Protein AF-A0A9E6DR41-F1 (afdb_monomer_lite)

Sequence (112 aa):
MIILLKKFMSVTIIIYSVIPSTTFAQGTMSKAANWLINQAIVDGCEGRGGKFDSSGIFTADLDGDGRKDLIISHIALSCNGMPINSNMCGASICSSDVYLRRGVKGRVKLYH

Structure (mmCIF, N/CA/C/O backbone):
data_AF-A0A9E6DR41-F1
#
_entry.id   AF-A0A9E6DR41-F1
#
loop_
_atom_site.group_PDB
_atom_site.id
_atom_site.type_symbol
_atom_site.label_atom_id
_atom_site.label_alt_id
_atom_site.label_comp_id
_atom_site.label_asym_id
_atom_site.label_entity_id
_atom_site.label_seq_id
_atom_site.pdbx_PDB_ins_code
_atom_site.Cartn_x
_atom_site.Cartn_y
_atom_site.Cartn_z
_atom_site.occupancy
_atom_site.B_iso_or_equiv
_atom_site.auth_seq_id
_atom_site.auth_comp_id
_atom_site.auth_asym_id
_atom_site.auth_atom_id
_atom_site.pdbx_PDB_model_num
ATOM 1 N N . MET A 1 1 ? -58.233 62.893 25.108 1.00 35.50 1 MET A N 1
ATOM 2 C CA . MET A 1 1 ? -58.372 62.679 23.651 1.00 35.50 1 MET A CA 1
ATOM 3 C C . MET A 1 1 ? -56.953 62.546 23.098 1.00 35.50 1 MET A C 1
ATOM 5 O O . MET A 1 1 ? -56.248 63.538 23.106 1.00 35.50 1 MET A O 1
ATOM 9 N N . ILE A 1 2 ? -56.366 61.337 23.126 1.00 40.53 2 ILE A N 1
ATOM 10 C CA . ILE A 1 2 ? -56.168 60.420 21.971 1.00 40.53 2 ILE A CA 1
ATOM 11 C C . ILE A 1 2 ? -55.401 61.184 20.868 1.00 40.53 2 ILE A C 1
ATOM 13 O O . ILE A 1 2 ? -55.895 62.201 20.407 1.00 40.53 2 ILE A O 1
ATOM 17 N N . ILE A 1 3 ? -54.164 60.835 20.494 1.00 43.88 3 ILE A N 1
ATOM 18 C CA . ILE A 1 3 ? -53.842 59.718 19.588 1.00 43.88 3 ILE A CA 1
ATOM 19 C C . ILE A 1 3 ? -52.388 59.225 19.808 1.00 43.88 3 ILE A C 1
ATOM 21 O O . ILE A 1 3 ? -51.430 59.995 19.746 1.00 43.88 3 ILE A O 1
ATOM 25 N N . LEU A 1 4 ? -52.260 57.912 20.044 1.00 47.75 4 LEU A N 1
ATOM 26 C CA . LEU A 1 4 ? -51.055 57.077 19.922 1.00 47.75 4 LEU A CA 1
ATOM 27 C C . LEU A 1 4 ? -50.488 57.112 18.497 1.00 47.75 4 LEU A C 1
ATOM 29 O O . LEU A 1 4 ? -51.274 57.016 17.569 1.00 47.75 4 LEU A O 1
ATOM 33 N N . LEU A 1 5 ? -49.163 57.011 18.337 1.00 44.38 5 LEU A N 1
ATOM 34 C CA . LEU A 1 5 ? -48.522 56.288 17.220 1.00 44.38 5 LEU A CA 1
ATOM 35 C C . LEU A 1 5 ? -47.079 55.908 17.620 1.00 44.38 5 LEU A C 1
ATOM 37 O O . LEU A 1 5 ? -46.115 56.611 17.326 1.00 44.38 5 LEU A O 1
ATOM 41 N N . LYS A 1 6 ? -46.918 54.788 18.342 1.00 48.62 6 LYS A N 1
ATOM 42 C CA . LYS A 1 6 ? -45.605 54.151 18.542 1.00 48.62 6 LYS A CA 1
ATOM 43 C C . LYS A 1 6 ? -45.322 53.256 17.332 1.00 48.62 6 LYS A C 1
ATOM 45 O O . LYS A 1 6 ? -46.082 52.330 17.064 1.00 48.62 6 LYS A O 1
ATOM 50 N N . LYS A 1 7 ? -44.246 53.556 16.598 1.00 48.59 7 LYS A N 1
ATOM 51 C CA . LYS A 1 7 ? -43.712 52.732 15.501 1.00 48.59 7 LYS A CA 1
ATOM 52 C C . LYS A 1 7 ? -43.460 51.305 16.002 1.00 48.59 7 LYS A C 1
ATOM 54 O O . LYS A 1 7 ? -42.639 51.104 16.893 1.00 48.59 7 LYS A O 1
ATOM 59 N N . PHE A 1 8 ? -44.140 50.330 15.409 1.00 51.44 8 PHE A N 1
ATOM 60 C CA . PHE A 1 8 ? -43.814 48.915 15.556 1.00 51.44 8 PHE A CA 1
ATOM 61 C C . PHE A 1 8 ? -42.540 48.626 14.761 1.00 51.44 8 PHE A C 1
ATOM 63 O O . PHE A 1 8 ? -42.562 48.544 13.536 1.00 51.44 8 PHE A O 1
ATOM 70 N N . MET A 1 9 ? -41.416 48.518 15.464 1.00 42.59 9 MET A N 1
ATOM 71 C CA . MET A 1 9 ? -40.172 48.013 14.898 1.00 42.59 9 MET A CA 1
ATOM 72 C C . MET A 1 9 ? -40.180 46.492 15.086 1.00 42.59 9 MET A C 1
ATOM 74 O O . MET A 1 9 ? -39.894 45.998 16.174 1.00 42.59 9 MET A O 1
ATOM 78 N N . SER A 1 10 ? -40.610 45.760 14.054 1.00 47.91 10 SER A N 1
ATOM 79 C CA . SER A 1 10 ? -40.570 44.294 14.025 1.00 47.91 10 SER A CA 1
ATOM 80 C C . SER A 1 10 ? -39.121 43.822 14.107 1.00 47.91 10 SER A C 1
ATOM 82 O O . SER A 1 10 ? -38.344 44.008 13.172 1.00 47.91 10 SER A O 1
ATOM 84 N N . VAL A 1 11 ? -38.759 43.219 15.236 1.00 49.78 11 VAL A N 1
ATOM 85 C CA . VAL A 1 11 ? -37.477 42.539 15.426 1.00 49.78 11 VAL A CA 1
ATOM 86 C C . VAL A 1 11 ? -37.603 41.147 14.814 1.00 49.78 11 VAL A C 1
ATOM 88 O O . VAL A 1 11 ? -38.158 40.234 15.421 1.00 49.78 11 VAL A O 1
ATOM 91 N N . THR A 1 12 ? -37.118 40.984 13.587 1.00 52.25 12 THR A N 1
ATOM 92 C CA . THR A 1 12 ? -36.993 39.671 12.948 1.00 52.25 12 THR A CA 1
ATOM 93 C C . THR A 1 12 ? -35.790 38.955 13.560 1.00 52.25 12 THR A C 1
ATOM 95 O O . THR A 1 12 ? -34.644 39.248 13.225 1.00 52.25 12 THR A O 1
ATOM 98 N N . ILE A 1 13 ? -36.040 38.040 14.498 1.00 54.94 13 ILE A N 1
ATOM 99 C CA . ILE A 1 13 ? -35.008 37.174 15.079 1.00 54.94 13 ILE A CA 1
ATOM 100 C C . ILE A 1 13 ? -34.610 36.154 14.007 1.00 54.94 13 ILE A C 1
ATOM 102 O O . ILE A 1 13 ? -35.309 35.168 13.780 1.00 54.94 13 ILE A O 1
ATOM 106 N N . ILE A 1 14 ? -33.495 36.401 13.319 1.00 57.97 14 ILE A N 1
ATOM 107 C CA . ILE A 1 14 ? -32.867 35.407 12.447 1.00 57.97 14 ILE A CA 1
ATOM 108 C C . ILE A 1 14 ? -32.204 34.378 13.365 1.00 57.97 14 ILE A C 1
ATOM 110 O O . ILE A 1 14 ? -31.113 34.604 13.887 1.00 57.97 14 ILE A O 1
ATOM 114 N N . ILE A 1 15 ? -32.886 33.257 13.596 1.00 57.69 15 ILE A N 1
ATOM 115 C CA . ILE A 1 15 ? -32.303 32.091 14.260 1.00 57.69 15 ILE A CA 1
ATOM 116 C C . ILE A 1 15 ? -31.307 31.484 13.266 1.00 57.69 15 ILE A C 1
ATOM 118 O O . ILE A 1 15 ? -31.680 30.694 12.402 1.00 57.69 15 ILE A O 1
ATOM 122 N N . TYR A 1 16 ? -30.039 31.889 13.349 1.00 50.53 16 TYR A N 1
ATOM 123 C CA . TYR A 1 16 ? -28.950 31.175 12.689 1.00 50.53 16 TYR A CA 1
ATOM 124 C C . TYR A 1 16 ? -28.858 29.791 13.338 1.00 50.53 16 TYR A C 1
ATOM 126 O O . TYR A 1 16 ? -28.290 29.636 14.418 1.00 50.53 16 TYR A O 1
ATOM 134 N N . SER A 1 17 ? -29.451 28.778 12.706 1.00 59.06 17 SER A N 1
ATOM 135 C CA . SER A 1 17 ? -29.186 27.386 13.052 1.00 59.06 17 SER A CA 1
ATOM 136 C C . SER A 1 17 ? -27.720 27.115 12.734 1.00 59.06 17 SER A C 1
ATOM 138 O O . SER A 1 17 ? -27.351 26.905 11.577 1.00 59.06 17 SER A O 1
ATOM 140 N N . VAL A 1 18 ? -26.868 27.193 13.753 1.00 62.25 18 VAL A N 1
ATOM 141 C CA . VAL A 1 18 ? -25.464 26.804 13.657 1.00 62.25 18 VAL A CA 1
ATOM 142 C C . VAL A 1 18 ? -25.466 25.290 13.483 1.00 62.25 18 VAL A C 1
ATOM 144 O O . VAL A 1 18 ? -25.611 24.552 14.452 1.00 62.25 18 VAL A O 1
ATOM 147 N N . ILE A 1 19 ? -25.417 24.817 12.239 1.00 68.25 19 ILE A N 1
ATOM 148 C CA . ILE A 1 19 ? -25.248 23.395 11.949 1.00 68.25 19 ILE A CA 1
ATOM 149 C C . ILE A 1 19 ? -23.787 23.094 12.300 1.00 68.25 19 ILE A C 1
ATOM 151 O O . ILE A 1 19 ? -22.900 23.674 11.668 1.00 68.25 19 ILE A O 1
ATOM 155 N N . PRO A 1 20 ? -23.485 22.270 13.318 1.00 60.38 20 PRO A N 1
ATOM 156 C CA . PRO A 1 20 ? -22.109 21.896 13.582 1.00 60.38 20 PRO A CA 1
ATOM 157 C C . PRO A 1 20 ? -21.617 21.066 12.397 1.00 60.38 20 PRO A C 1
ATOM 159 O O . PRO A 1 20 ? -22.035 19.926 12.203 1.00 60.38 20 PRO A O 1
ATOM 162 N N . SER A 1 21 ? -20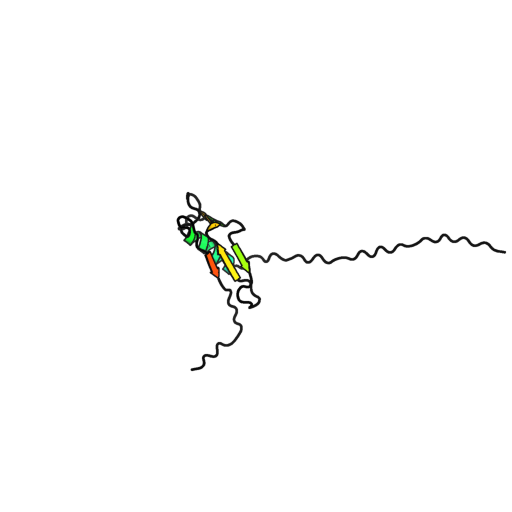.744 21.650 11.580 1.00 61.94 21 SER A N 1
ATOM 163 C CA . SER A 1 21 ? -20.003 20.919 10.560 1.00 61.94 21 SER A CA 1
ATOM 164 C C . SER A 1 21 ? -19.157 19.870 11.272 1.00 61.94 21 SER A C 1
ATOM 166 O O . SER A 1 21 ? -18.132 20.193 11.871 1.00 61.94 21 SER A O 1
ATOM 168 N N . THR A 1 22 ? -19.593 18.611 11.253 1.00 61.50 22 THR A N 1
ATOM 169 C CA . THR A 1 22 ? -18.766 17.496 11.707 1.00 61.50 22 THR A CA 1
ATOM 170 C C . THR A 1 22 ? -17.586 17.398 10.754 1.00 61.50 22 THR A C 1
ATOM 172 O O . THR A 1 22 ? -17.710 16.905 9.632 1.00 61.50 22 THR A O 1
ATOM 175 N N . THR A 1 23 ? -16.436 17.910 11.175 1.00 58.91 23 THR A N 1
ATOM 176 C CA . THR A 1 23 ? -15.171 17.638 10.510 1.00 58.91 23 THR A CA 1
ATOM 177 C C . THR A 1 23 ? -14.903 16.146 10.662 1.00 58.91 23 THR A C 1
ATOM 179 O O . THR A 1 23 ? -14.568 15.658 11.740 1.00 58.91 23 THR A O 1
ATOM 182 N N . PHE A 1 24 ? -15.093 15.386 9.583 1.00 56.03 24 PHE A N 1
ATOM 183 C CA . PHE A 1 24 ? -14.580 14.025 9.515 1.00 56.03 24 PHE A CA 1
ATOM 184 C C . PHE A 1 24 ? -13.061 14.128 9.625 1.00 56.03 24 PHE A C 1
ATOM 186 O O . PHE A 1 24 ? -12.387 14.534 8.680 1.00 56.03 24 PHE A O 1
ATOM 193 N N . ALA A 1 25 ? -12.515 13.822 10.800 1.00 53.09 25 ALA A N 1
ATOM 194 C CA . ALA A 1 25 ? -11.081 13.700 10.967 1.00 53.09 25 ALA A CA 1
ATOM 195 C C . ALA A 1 25 ? -10.603 12.582 10.029 1.00 53.09 25 ALA A C 1
ATOM 197 O O . ALA A 1 25 ? -10.839 11.397 10.280 1.00 53.09 25 ALA A O 1
ATOM 198 N N . GLN A 1 26 ? -9.951 12.950 8.924 1.00 49.97 26 GLN A N 1
ATOM 199 C CA . GLN A 1 26 ? -9.126 12.023 8.159 1.00 49.97 26 GLN A CA 1
ATOM 200 C C . GLN A 1 26 ? -7.990 11.599 9.091 1.00 49.97 26 GLN A C 1
ATOM 202 O O . GLN A 1 26 ? -7.003 12.309 9.259 1.00 49.97 26 GLN A O 1
ATOM 207 N N . GLY A 1 27 ? -8.204 10.493 9.805 1.00 58.59 27 GLY A N 1
ATOM 208 C CA . GLY A 1 27 ? -7.268 10.004 10.805 1.00 58.59 27 GLY A CA 1
ATOM 209 C C . GLY A 1 27 ? -5.901 9.767 10.176 1.00 58.59 27 GLY A C 1
ATOM 210 O O . GLY A 1 27 ? -5.776 8.962 9.255 1.00 58.59 27 GLY A O 1
ATOM 211 N N . THR A 1 28 ? -4.887 10.466 10.683 1.00 73.69 28 THR A N 1
ATOM 212 C CA . THR A 1 28 ? -3.482 10.237 10.345 1.00 73.69 28 THR A CA 1
ATOM 213 C C . THR A 1 28 ? -3.151 8.754 10.507 1.00 73.69 28 THR A C 1
ATOM 215 O O . THR A 1 28 ? -3.473 8.151 11.535 1.00 73.69 28 THR A O 1
ATOM 218 N N . MET A 1 29 ? -2.509 8.162 9.495 1.00 85.19 29 MET A N 1
ATOM 219 C CA . MET A 1 29 ? -2.091 6.758 9.519 1.00 85.19 29 MET A CA 1
ATOM 220 C C . MET A 1 29 ? -1.263 6.449 10.771 1.00 85.19 29 MET A C 1
ATOM 222 O O . MET A 1 29 ? -0.430 7.249 11.208 1.00 85.19 29 MET A O 1
ATOM 226 N N . SER A 1 30 ? -1.480 5.268 11.355 1.00 88.62 30 SER A N 1
ATOM 227 C CA . SER A 1 30 ? -0.700 4.831 12.517 1.00 88.62 30 SER A CA 1
ATOM 228 C C . SER A 1 30 ? 0.774 4.614 12.147 1.00 88.62 30 SER A C 1
ATOM 230 O O . SER A 1 30 ? 1.095 4.308 11.000 1.00 88.62 30 SER A O 1
ATOM 232 N N . LYS A 1 31 ? 1.690 4.703 13.124 1.00 91.19 31 LYS A N 1
ATOM 233 C CA . LYS A 1 31 ? 3.121 4.415 12.894 1.00 91.19 31 LYS A CA 1
ATOM 234 C C . LYS A 1 31 ? 3.349 3.021 12.298 1.00 91.19 31 LYS A C 1
ATOM 236 O O . LYS A 1 31 ? 4.167 2.880 11.400 1.00 91.19 31 LYS A O 1
ATOM 241 N N . ALA A 1 32 ? 2.599 2.022 12.768 1.00 90.94 32 ALA A N 1
ATOM 242 C CA . ALA A 1 32 ? 2.663 0.661 12.241 1.00 90.94 32 ALA A CA 1
ATOM 243 C C . ALA A 1 32 ? 2.184 0.590 10.783 1.00 90.94 32 ALA A C 1
ATOM 245 O O . ALA A 1 32 ? 2.843 -0.031 9.960 1.00 90.94 32 ALA A O 1
ATOM 246 N N . ALA A 1 33 ? 1.093 1.286 10.444 1.00 93.12 33 ALA A N 1
ATOM 247 C CA . ALA A 1 33 ? 0.620 1.367 9.063 1.00 93.12 33 ALA A CA 1
ATOM 248 C C . ALA A 1 33 ? 1.664 2.027 8.151 1.00 93.12 33 ALA A C 1
ATOM 250 O O . ALA A 1 33 ? 1.983 1.488 7.101 1.00 93.12 33 ALA A O 1
ATOM 251 N N . ASN A 1 34 ? 2.264 3.139 8.584 1.00 94.81 34 ASN A N 1
ATOM 252 C CA . ASN A 1 34 ? 3.338 3.790 7.829 1.00 94.81 34 ASN A CA 1
ATOM 253 C C . ASN A 1 34 ? 4.554 2.876 7.647 1.00 94.81 34 ASN A C 1
ATOM 255 O O . ASN A 1 34 ? 5.176 2.893 6.589 1.00 94.81 34 ASN A O 1
ATOM 259 N N . TRP A 1 35 ? 4.907 2.079 8.655 1.00 95.56 35 TRP A N 1
ATOM 260 C CA . TRP A 1 35 ? 5.984 1.102 8.530 1.00 95.56 35 TRP A CA 1
ATOM 261 C C . TRP A 1 35 ? 5.651 0.022 7.491 1.00 95.56 35 TRP A C 1
ATOM 263 O O . TRP A 1 35 ? 6.464 -0.209 6.604 1.00 95.56 35 TRP A O 1
ATOM 273 N N . LEU A 1 36 ? 4.439 -0.546 7.529 1.00 96.38 36 LEU A N 1
ATOM 274 C CA . LEU A 1 36 ? 3.972 -1.526 6.537 1.00 96.38 36 LEU A CA 1
ATOM 275 C C . LEU A 1 36 ? 3.938 -0.945 5.118 1.00 96.38 36 LEU A C 1
ATOM 277 O O . LEU A 1 36 ? 4.364 -1.608 4.183 1.00 96.38 36 LEU A O 1
ATOM 281 N N . ILE A 1 37 ? 3.505 0.309 4.957 1.00 96.56 37 ILE A N 1
ATOM 282 C CA . ILE A 1 37 ? 3.526 1.008 3.663 1.00 96.56 37 ILE A CA 1
ATOM 283 C C . ILE A 1 37 ? 4.959 1.136 3.140 1.00 96.56 37 ILE A C 1
ATOM 285 O O . ILE A 1 37 ? 5.218 0.843 1.977 1.00 96.56 37 ILE A O 1
ATOM 289 N N . ASN A 1 38 ? 5.903 1.547 3.991 1.00 96.94 38 ASN A N 1
ATOM 290 C CA . ASN A 1 38 ? 7.307 1.639 3.590 1.00 96.94 38 ASN A CA 1
ATOM 291 C C . ASN A 1 38 ? 7.896 0.267 3.258 1.00 96.94 38 ASN A C 1
ATOM 293 O O . ASN A 1 38 ? 8.657 0.153 2.303 1.00 96.94 38 ASN A O 1
ATOM 297 N N . GLN A 1 39 ? 7.527 -0.771 4.005 1.00 97.38 39 GLN A N 1
ATOM 298 C CA . GLN A 1 39 ? 7.967 -2.125 3.707 1.00 97.38 39 GLN A CA 1
ATOM 299 C C . GLN A 1 39 ? 7.405 -2.626 2.374 1.00 97.38 39 GLN A C 1
ATOM 301 O O . GLN A 1 39 ? 8.169 -3.129 1.562 1.00 97.38 39 GLN A O 1
ATOM 306 N N . ALA A 1 40 ? 6.127 -2.379 2.082 1.00 96.38 40 ALA A N 1
ATOM 307 C CA . ALA A 1 40 ? 5.537 -2.709 0.788 1.00 96.38 40 ALA A CA 1
ATOM 308 C C . ALA A 1 40 ? 6.240 -1.990 -0.380 1.00 96.38 40 ALA A C 1
ATOM 310 O O . ALA A 1 40 ? 6.390 -2.575 -1.448 1.00 96.38 40 ALA A O 1
ATOM 311 N N . ILE A 1 41 ? 6.725 -0.753 -0.184 1.00 97.00 41 ILE A N 1
ATOM 312 C CA . ILE A 1 41 ? 7.570 -0.059 -1.174 1.00 97.00 41 ILE A CA 1
ATOM 313 C C . ILE A 1 41 ? 8.913 -0.777 -1.338 1.00 97.00 41 ILE A C 1
ATOM 315 O O . ILE A 1 41 ? 9.371 -0.962 -2.460 1.00 97.00 41 ILE A O 1
ATOM 319 N N . VAL A 1 42 ? 9.571 -1.153 -0.241 1.00 96.56 42 VAL A N 1
ATOM 320 C CA . VAL A 1 42 ? 10.864 -1.852 -0.295 1.00 96.56 42 VAL A CA 1
ATOM 321 C C . VAL A 1 42 ? 10.722 -3.189 -1.017 1.00 96.56 42 VAL A C 1
ATOM 323 O O . VAL A 1 42 ? 11.498 -3.455 -1.933 1.00 96.56 42 VAL A O 1
ATOM 326 N N . ASP A 1 43 ? 9.714 -3.977 -0.656 1.00 95.38 43 ASP A N 1
ATOM 327 C CA . ASP A 1 43 ? 9.470 -5.300 -1.225 1.00 95.38 43 ASP A CA 1
ATOM 328 C C . ASP A 1 43 ? 9.029 -5.185 -2.695 1.00 95.38 43 ASP A C 1
ATOM 330 O O . ASP A 1 43 ? 9.598 -5.851 -3.560 1.00 95.38 43 ASP A O 1
ATOM 334 N N . GLY A 1 44 ? 8.095 -4.270 -2.984 1.00 94.69 44 GLY A N 1
ATOM 335 C CA . GLY A 1 44 ? 7.550 -3.988 -4.316 1.00 94.69 44 GLY A CA 1
ATOM 336 C C . GLY A 1 44 ? 8.557 -3.391 -5.307 1.00 94.69 44 GLY A C 1
ATOM 337 O O . GLY A 1 44 ? 8.483 -3.629 -6.512 1.00 94.69 44 GLY A O 1
ATOM 338 N N . CYS A 1 45 ? 9.513 -2.607 -4.805 1.00 96.25 45 CYS A N 1
ATOM 339 C CA . CYS A 1 45 ? 10.505 -1.895 -5.615 1.00 96.25 45 CYS A CA 1
ATOM 340 C C . CYS A 1 45 ? 11.922 -2.452 -5.499 1.00 96.25 45 CYS A C 1
ATOM 342 O O . CYS A 1 45 ? 12.866 -1.776 -5.917 1.00 96.25 45 CYS A O 1
ATOM 344 N N . GLU A 1 46 ? 12.095 -3.634 -4.905 1.00 93.81 46 GLU A N 1
ATOM 345 C CA . GLU A 1 46 ? 13.406 -4.272 -4.719 1.00 93.81 46 GLU A CA 1
ATOM 346 C C . GLU A 1 46 ? 14.428 -3.326 -4.052 1.00 93.81 46 GLU A C 1
ATOM 348 O O . GLU A 1 46 ? 15.592 -3.238 -4.443 1.00 93.81 46 GLU A O 1
ATOM 353 N N . GLY A 1 47 ? 13.970 -2.532 -3.079 1.00 94.50 47 GLY A N 1
ATOM 354 C CA . GLY A 1 47 ? 14.794 -1.572 -2.341 1.00 94.50 47 GLY A CA 1
ATOM 355 C C . GLY A 1 47 ? 15.135 -0.263 -3.068 1.00 94.50 47 GLY A C 1
ATOM 356 O O . GLY A 1 47 ? 15.753 0.611 -2.463 1.00 94.50 47 GLY A O 1
ATOM 357 N N . ARG A 1 48 ? 14.703 -0.053 -4.320 1.00 93.62 48 ARG A N 1
ATOM 358 C CA . ARG A 1 48 ? 14.965 1.192 -5.089 1.00 93.62 48 ARG A CA 1
ATOM 359 C C . ARG A 1 48 ? 14.185 2.410 -4.579 1.00 93.62 48 ARG A C 1
ATOM 361 O O . ARG A 1 48 ? 14.427 3.545 -5.000 1.00 93.62 48 ARG A O 1
ATOM 368 N N . GLY A 1 49 ? 13.235 2.171 -3.682 1.00 94.69 49 GLY A N 1
ATOM 369 C CA . GLY A 1 49 ? 12.259 3.159 -3.259 1.00 94.69 49 GLY A CA 1
ATOM 370 C C . GLY A 1 49 ? 11.205 3.422 -4.333 1.00 94.69 49 GLY A C 1
ATOM 371 O O . GLY A 1 49 ? 11.304 3.003 -5.488 1.00 94.69 49 GLY A O 1
ATOM 372 N N . GLY A 1 50 ? 10.171 4.137 -3.924 1.00 95.44 50 GLY A N 1
ATOM 373 C CA . GLY A 1 50 ? 8.999 4.391 -4.738 1.00 95.44 50 GLY A CA 1
ATOM 374 C C . GLY A 1 50 ? 7.958 5.145 -3.935 1.00 95.44 50 GLY A C 1
ATOM 375 O O . GLY A 1 50 ? 8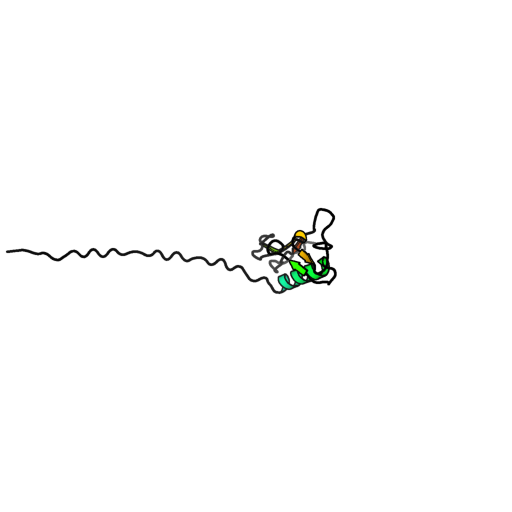.220 5.604 -2.818 1.00 95.44 50 GLY A O 1
ATOM 376 N N . LYS A 1 51 ? 6.775 5.290 -4.515 1.00 96.25 51 LYS A N 1
ATOM 377 C CA . LYS A 1 51 ? 5.667 5.988 -3.877 1.00 96.25 51 LYS A CA 1
ATOM 378 C C . LYS A 1 51 ? 4.342 5.386 -4.317 1.00 96.25 51 LYS A C 1
ATOM 380 O O . LYS A 1 51 ? 4.135 5.153 -5.503 1.00 96.25 51 LYS A O 1
ATOM 385 N N . PHE A 1 52 ? 3.443 5.207 -3.357 1.00 95.56 52 PHE A N 1
ATOM 386 C CA . PHE A 1 52 ? 2.042 4.933 -3.640 1.00 95.56 52 PHE A CA 1
ATOM 387 C C . PHE A 1 52 ? 1.299 6.214 -4.021 1.00 95.56 52 PHE A C 1
ATOM 389 O O . PHE A 1 52 ? 1.472 7.264 -3.386 1.00 95.56 52 PHE A O 1
ATOM 396 N N . ASP A 1 53 ? 0.431 6.121 -5.022 1.00 93.69 53 ASP A N 1
ATOM 397 C CA . ASP A 1 53 ? -0.631 7.105 -5.191 1.00 93.69 53 ASP A CA 1
ATOM 398 C C . ASP A 1 53 ? -1.666 7.014 -4.043 1.00 93.69 53 ASP A C 1
ATOM 400 O O . ASP A 1 53 ? -1.681 6.074 -3.243 1.00 93.69 53 ASP A O 1
ATOM 404 N N . SER A 1 54 ? -2.545 8.015 -3.930 1.00 89.12 54 SER A N 1
ATOM 405 C CA . SER A 1 54 ? -3.561 8.055 -2.866 1.00 89.12 54 SER A CA 1
ATOM 406 C C . SER A 1 54 ? -4.624 6.955 -2.971 1.00 89.12 54 SER A C 1
ATOM 408 O O . SER A 1 54 ? -5.334 6.714 -2.000 1.00 89.12 54 SER A O 1
ATOM 410 N N . SER A 1 55 ? -4.760 6.320 -4.134 1.00 91.62 55 SER A N 1
ATOM 411 C CA . SER A 1 55 ? -5.648 5.182 -4.382 1.00 91.62 55 SER A CA 1
ATOM 412 C C . SER A 1 55 ? -4.986 3.828 -4.113 1.00 91.62 55 SER A C 1
ATOM 414 O O . SER A 1 55 ?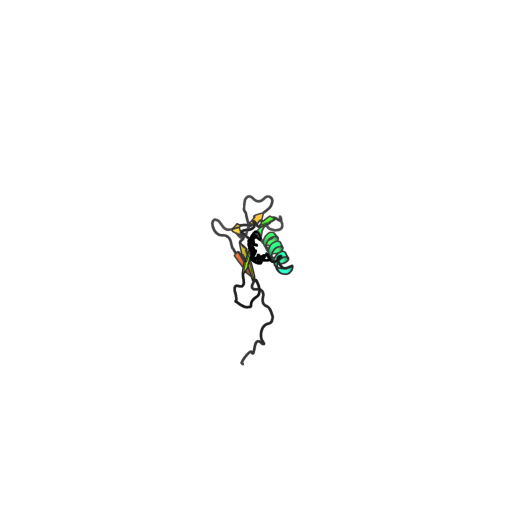 -5.640 2.804 -4.241 1.00 91.62 55 SER A O 1
ATOM 416 N N . GLY A 1 56 ? -3.712 3.787 -3.718 1.00 94.00 56 GLY A N 1
ATOM 417 C CA . GLY A 1 56 ? -3.025 2.546 -3.359 1.00 94.00 56 GLY A CA 1
ATOM 418 C C . GLY A 1 56 ? -3.159 2.142 -1.898 1.00 94.00 56 GLY A C 1
ATOM 419 O O . GLY A 1 56 ? -2.776 1.033 -1.541 1.00 94.00 56 GLY A O 1
ATOM 420 N N . ILE A 1 57 ? -3.668 3.029 -1.040 1.00 95.88 57 ILE A N 1
ATOM 421 C CA . ILE A 1 57 ? -3.686 2.836 0.411 1.00 95.88 57 ILE A CA 1
ATOM 422 C C . ILE A 1 57 ? -5.093 3.102 0.935 1.00 95.88 57 ILE A C 1
ATOM 424 O O . ILE A 1 57 ? -5.579 4.233 0.904 1.00 95.88 57 ILE A O 1
ATOM 428 N N . PHE A 1 58 ? -5.723 2.070 1.492 1.00 93.69 58 PHE A N 1
ATOM 429 C CA . PHE A 1 58 ? -7.071 2.154 2.043 1.00 93.69 58 PHE A CA 1
ATOM 430 C C . PHE A 1 58 ? -7.093 1.739 3.505 1.00 93.69 58 PHE A C 1
ATOM 432 O O . PHE A 1 58 ? -6.330 0.879 3.942 1.00 93.69 58 PHE A O 1
ATOM 439 N N . THR A 1 59 ? -8.005 2.343 4.265 1.00 93.06 59 THR A N 1
ATOM 440 C CA . THR A 1 59 ? -8.265 1.936 5.647 1.00 93.06 59 THR A CA 1
ATOM 441 C C . THR A 1 59 ? -9.757 1.825 5.895 1.00 93.06 59 THR A C 1
ATOM 443 O O . THR A 1 59 ? -10.515 2.757 5.619 1.00 93.06 59 THR A O 1
ATOM 446 N N . ALA A 1 60 ? -10.170 0.687 6.433 1.00 91.31 60 ALA A N 1
ATOM 447 C CA . ALA A 1 60 ? -11.550 0.371 6.771 1.00 91.31 60 ALA A CA 1
ATOM 448 C C . ALA A 1 60 ? -11.554 -0.602 7.950 1.00 91.31 60 ALA A C 1
ATOM 450 O O . ALA A 1 60 ? -10.551 -1.259 8.189 1.00 91.31 60 ALA A O 1
ATOM 451 N N . ASP A 1 61 ? -12.644 -0.654 8.702 1.00 92.56 61 ASP A N 1
ATOM 452 C CA . ASP A 1 61 ? -12.866 -1.707 9.696 1.00 92.56 61 ASP A CA 1
ATOM 453 C C . ASP A 1 61 ? -13.428 -2.927 8.952 1.00 92.56 61 ASP A C 1
ATOM 455 O O . ASP A 1 61 ? -14.583 -2.903 8.521 1.00 92.56 61 ASP A O 1
ATOM 459 N N . LEU A 1 62 ? -12.574 -3.913 8.665 1.00 92.12 62 LEU A N 1
ATOM 460 C CA . LEU A 1 62 ? -12.907 -5.064 7.821 1.00 92.12 62 LEU A CA 1
ATOM 461 C C . LEU A 1 62 ? -13.469 -6.230 8.633 1.00 92.12 62 LEU A C 1
ATOM 463 O O . LEU A 1 62 ? -14.222 -7.035 8.085 1.00 92.12 62 LEU A O 1
ATOM 467 N N . ASP A 1 63 ? -13.094 -6.335 9.910 1.00 91.44 63 ASP A N 1
ATOM 468 C CA . ASP A 1 63 ? -13.512 -7.421 10.801 1.00 91.44 63 ASP A CA 1
ATOM 469 C C . ASP A 1 63 ? -14.562 -7.009 11.851 1.00 91.44 63 ASP A C 1
ATOM 471 O O . ASP A 1 63 ? -15.121 -7.870 12.536 1.00 91.44 63 ASP A O 1
ATOM 475 N N . GLY A 1 64 ? -14.909 -5.722 11.921 1.00 91.38 64 GLY A N 1
ATOM 476 C CA . GLY A 1 64 ? -15.976 -5.188 12.761 1.00 91.38 64 GLY A CA 1
ATOM 477 C C . GLY A 1 64 ? -15.569 -4.958 14.218 1.00 91.38 64 GLY A C 1
ATOM 478 O O . GLY A 1 64 ? -16.444 -4.839 15.083 1.00 91.38 64 GLY A O 1
ATOM 479 N N . ASP A 1 65 ? -14.272 -4.918 14.539 1.00 88.75 65 ASP A N 1
ATOM 480 C CA . ASP A 1 65 ? -13.793 -4.754 15.918 1.00 88.75 65 ASP A CA 1
ATOM 481 C C . ASP A 1 65 ? -13.779 -3.287 16.416 1.00 88.75 65 ASP A C 1
ATOM 483 O O . ASP A 1 65 ? -13.542 -3.016 17.615 1.00 88.75 65 ASP A O 1
ATOM 487 N N . GLY A 1 66 ? -14.100 -2.351 15.515 1.00 89.19 66 GLY A N 1
ATOM 488 C CA . GLY A 1 66 ? -14.108 -0.908 15.721 1.00 89.19 66 GLY A CA 1
ATOM 489 C C . GLY A 1 66 ? -12.758 -0.236 15.463 1.00 89.19 66 GLY A C 1
ATOM 490 O O . GLY A 1 66 ? -12.591 0.944 15.796 1.00 89.19 66 GLY A O 1
ATOM 491 N N . ARG A 1 67 ? -11.762 -0.951 14.929 1.00 88.06 67 ARG A N 1
ATOM 492 C CA . ARG A 1 67 ? -10.441 -0.422 14.577 1.00 88.06 67 ARG A CA 1
ATOM 493 C C . ARG A 1 67 ? -10.275 -0.448 13.066 1.00 88.06 67 ARG A C 1
ATOM 495 O O . ARG A 1 67 ? -10.690 -1.361 12.379 1.00 88.06 67 ARG A O 1
ATOM 502 N N . LYS A 1 68 ? -9.615 0.583 12.538 1.00 91.00 68 LYS A N 1
ATOM 503 C CA . LYS A 1 68 ? -9.260 0.600 11.119 1.00 91.00 68 LYS A CA 1
ATOM 504 C C . LYS A 1 68 ? -8.110 -0.367 10.834 1.00 91.00 68 LYS A C 1
ATOM 506 O O . LYS A 1 68 ? -7.042 -0.239 11.447 1.00 91.00 68 LYS A O 1
ATOM 511 N N . ASP A 1 69 ? -8.339 -1.223 9.854 1.00 92.88 69 ASP A N 1
ATOM 512 C CA . ASP A 1 69 ? -7.380 -2.083 9.173 1.00 92.88 69 ASP A CA 1
ATOM 513 C C . ASP A 1 69 ? -6.718 -1.350 8.004 1.00 92.88 69 ASP A C 1
ATOM 515 O O . ASP A 1 69 ? -7.069 -0.207 7.686 1.00 92.88 69 ASP A O 1
ATOM 519 N N . LEU A 1 70 ? -5.741 -2.001 7.373 1.00 95.19 70 LEU A N 1
ATOM 520 C CA . LEU A 1 70 ? -4.966 -1.449 6.265 1.00 95.19 70 LEU A CA 1
ATOM 521 C C . LEU A 1 70 ? -5.016 -2.379 5.051 1.00 95.19 70 LEU A C 1
ATOM 523 O O . LEU A 1 70 ? -4.749 -3.572 5.170 1.00 95.19 70 LEU A O 1
ATOM 527 N N . ILE A 1 71 ? -5.287 -1.805 3.883 1.00 96.44 71 ILE A N 1
ATOM 528 C CA . ILE A 1 71 ? -5.175 -2.472 2.585 1.00 96.44 71 ILE A CA 1
ATOM 529 C C . ILE A 1 71 ? -4.179 -1.684 1.734 1.00 96.44 71 ILE A C 1
ATOM 531 O O . ILE A 1 71 ? -4.280 -0.457 1.643 1.00 96.44 71 ILE A O 1
ATOM 535 N N . ILE A 1 72 ? -3.242 -2.389 1.104 1.00 97.06 72 ILE A N 1
ATOM 536 C CA . ILE A 1 72 ? -2.243 -1.828 0.191 1.00 97.06 72 ILE A CA 1
ATOM 537 C C . ILE A 1 72 ? -2.402 -2.495 -1.174 1.00 97.06 72 ILE A C 1
ATOM 539 O O . ILE A 1 72 ? -2.349 -3.717 -1.272 1.00 97.06 72 ILE A O 1
ATOM 543 N N . SER A 1 73 ? -2.581 -1.703 -2.228 1.00 96.50 73 SER A N 1
ATOM 544 C CA . SER A 1 73 ? -2.711 -2.188 -3.602 1.00 96.50 73 SER A CA 1
ATOM 545 C C . SER A 1 73 ? -1.467 -1.856 -4.416 1.00 96.50 73 SER A C 1
ATOM 547 O O . SER A 1 73 ? -1.169 -0.686 -4.665 1.00 96.50 73 SER A O 1
ATOM 549 N N . HIS A 1 74 ? -0.754 -2.886 -4.879 1.00 96.00 74 HIS A N 1
ATOM 550 C CA . HIS A 1 74 ? 0.502 -2.720 -5.621 1.00 96.00 74 HIS A CA 1
ATOM 551 C C . HIS A 1 74 ? 0.322 -2.139 -7.025 1.00 96.00 74 HIS A C 1
ATOM 553 O O . HIS A 1 74 ? 1.298 -1.703 -7.625 1.00 96.00 74 HIS A O 1
ATOM 559 N N . ILE A 1 75 ? -0.911 -2.064 -7.538 1.00 94.62 75 ILE A N 1
ATOM 560 C CA . ILE A 1 75 ? -1.187 -1.426 -8.837 1.00 94.62 75 ILE A CA 1
ATOM 561 C C . ILE A 1 75 ? -0.863 0.073 -8.839 1.00 94.62 75 ILE A C 1
ATOM 563 O O . ILE A 1 75 ? -0.495 0.631 -9.870 1.00 94.62 75 ILE A O 1
ATOM 567 N N . ALA A 1 76 ? -0.985 0.692 -7.667 1.00 95.94 76 ALA A N 1
ATOM 568 C CA . ALA A 1 76 ? -0.813 2.113 -7.410 1.00 95.94 76 ALA A CA 1
ATOM 569 C C . ALA A 1 76 ? 0.596 2.461 -6.899 1.00 95.94 76 ALA A C 1
ATOM 571 O O . ALA A 1 76 ? 0.854 3.599 -6.497 1.00 95.94 76 ALA A O 1
ATOM 572 N N . LEU A 1 77 ? 1.501 1.478 -6.849 1.00 96.38 77 LEU A N 1
ATOM 573 C CA . LEU A 1 77 ? 2.899 1.699 -6.504 1.00 96.38 77 LEU A CA 1
ATOM 574 C C . LEU A 1 77 ? 3.667 2.117 -7.755 1.00 96.38 77 LEU A C 1
ATOM 576 O O . LEU A 1 77 ? 3.620 1.428 -8.764 1.00 96.38 77 LEU A O 1
ATOM 580 N N . SER A 1 78 ? 4.413 3.211 -7.664 1.00 95.62 78 SER A N 1
ATOM 581 C CA . SER A 1 78 ? 5.374 3.612 -8.689 1.00 95.62 78 SER A CA 1
ATOM 582 C C . SER A 1 78 ? 6.783 3.512 -8.126 1.00 95.62 78 SER A C 1
ATOM 584 O O . SER A 1 78 ? 7.129 4.232 -7.182 1.00 95.62 78 SER A O 1
ATOM 586 N N . CYS A 1 79 ? 7.604 2.640 -8.704 1.00 96.25 79 CYS A N 1
ATOM 587 C CA . CYS A 1 79 ? 8.995 2.463 -8.306 1.00 96.25 79 CYS A CA 1
ATOM 588 C C . CYS A 1 79 ? 9.954 3.400 -9.046 1.00 96.25 79 CYS A C 1
ATOM 590 O O . CYS A 1 79 ? 9.801 3.696 -10.231 1.00 96.25 79 CYS A O 1
ATOM 592 N N . ASN A 1 80 ? 10.999 3.844 -8.349 1.00 95.62 80 ASN A N 1
ATOM 593 C CA . ASN A 1 80 ? 11.988 4.746 -8.927 1.00 95.62 80 ASN A CA 1
ATOM 594 C C . ASN A 1 80 ? 12.875 4.026 -9.952 1.00 95.62 80 ASN A C 1
ATOM 596 O O . ASN A 1 80 ? 13.472 2.988 -9.659 1.00 95.62 80 ASN A O 1
ATOM 600 N N . GLY A 1 81 ? 13.017 4.618 -11.141 1.00 88.69 81 GLY A N 1
ATOM 601 C CA . GLY A 1 81 ? 13.943 4.131 -12.169 1.00 88.69 81 GLY A CA 1
ATOM 602 C C . GLY A 1 81 ? 13.573 2.769 -12.761 1.00 88.69 81 GLY A C 1
ATOM 603 O O . GLY A 1 81 ? 14.442 2.112 -13.333 1.00 88.69 81 GLY A O 1
ATOM 604 N N . MET A 1 82 ? 12.315 2.338 -12.623 1.00 84.88 82 MET A N 1
ATOM 605 C CA . MET A 1 82 ? 11.798 1.120 -13.240 1.00 84.88 82 MET A CA 1
ATOM 606 C C . MET A 1 82 ? 10.699 1.447 -14.257 1.00 84.88 82 MET A C 1
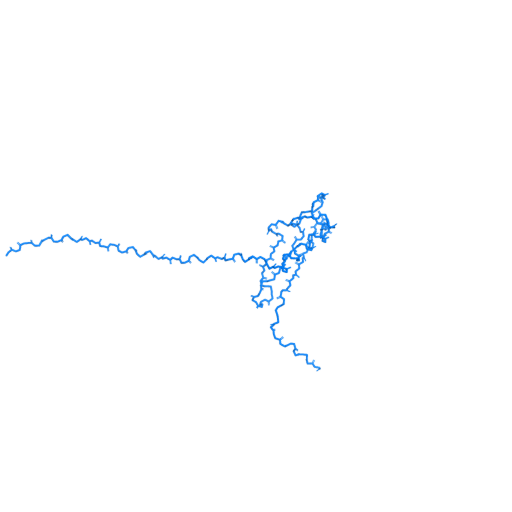ATOM 608 O O . MET A 1 82 ? 9.897 2.348 -14.019 1.00 84.88 82 MET A O 1
ATOM 612 N N . PRO A 1 83 ? 10.638 0.721 -15.388 1.00 80.81 83 PRO A N 1
ATOM 613 C CA . PRO A 1 83 ? 9.525 0.829 -16.329 1.00 80.81 83 PRO A CA 1
ATOM 614 C C . PRO A 1 83 ? 8.256 0.134 -15.811 1.00 80.81 83 PRO A C 1
ATOM 616 O O . PRO A 1 83 ? 7.175 0.364 -16.343 1.00 80.81 83 PRO A O 1
ATOM 619 N N . ILE A 1 84 ? 8.396 -0.730 -14.800 1.00 81.00 84 ILE A N 1
ATOM 620 C CA . ILE A 1 84 ? 7.296 -1.428 -14.138 1.00 81.00 84 ILE A CA 1
ATOM 621 C C . ILE A 1 84 ? 6.959 -0.759 -12.803 1.00 81.00 84 ILE A C 1
ATOM 623 O O . ILE A 1 84 ? 7.843 -0.274 -12.096 1.00 81.00 84 ILE A O 1
ATOM 627 N N . ASN A 1 85 ? 5.670 -0.771 -12.469 1.00 84.94 85 ASN A N 1
ATOM 628 C CA . ASN A 1 85 ? 5.110 -0.143 -11.273 1.00 84.94 85 ASN A CA 1
ATOM 629 C C . ASN A 1 85 ? 5.571 -0.820 -9.976 1.00 84.94 85 ASN A C 1
ATOM 631 O O . ASN A 1 85 ? 6.075 -0.140 -9.092 1.00 84.94 85 ASN A O 1
ATOM 635 N N . SER A 1 86 ? 5.439 -2.147 -9.889 1.00 92.31 86 SER A N 1
ATOM 636 C CA . SER A 1 86 ? 5.831 -2.986 -8.748 1.00 92.31 86 SER A CA 1
ATOM 637 C C . SER A 1 86 ? 6.216 -4.380 -9.246 1.00 92.31 86 SER A C 1
ATOM 639 O O . SER A 1 86 ? 5.610 -4.876 -10.197 1.00 92.31 86 SER A O 1
ATOM 641 N N . ASN A 1 87 ? 7.173 -5.046 -8.597 1.00 92.25 87 ASN A N 1
ATOM 642 C CA . ASN A 1 87 ? 7.481 -6.461 -8.845 1.00 92.25 87 ASN A CA 1
ATOM 643 C C . ASN A 1 87 ? 6.360 -7.408 -8.363 1.00 92.25 87 ASN A C 1
ATOM 645 O O . ASN A 1 87 ? 6.334 -8.579 -8.735 1.00 92.25 87 ASN A O 1
ATOM 649 N N . MET A 1 88 ? 5.399 -6.889 -7.590 1.00 93.25 88 MET A N 1
ATOM 650 C CA . MET A 1 88 ? 4.176 -7.587 -7.185 1.00 93.25 88 MET A CA 1
ATOM 651 C C . MET A 1 88 ? 3.075 -7.506 -8.255 1.00 93.25 88 MET A C 1
ATOM 653 O O . MET A 1 88 ? 1.963 -7.999 -8.045 1.00 93.25 88 MET A O 1
ATOM 657 N N . CYS A 1 89 ? 3.363 -6.868 -9.393 1.00 92.88 89 CYS A N 1
ATOM 658 C CA . CYS A 1 89 ? 2.518 -6.864 -10.576 1.00 92.88 89 CYS A CA 1
ATOM 659 C C . CYS A 1 89 ? 3.037 -7.863 -11.615 1.00 92.88 89 CYS A C 1
ATOM 661 O O . CYS A 1 89 ? 4.195 -7.819 -12.024 1.00 92.88 89 CYS A O 1
ATOM 663 N N . GLY A 1 90 ? 2.153 -8.746 -12.078 1.00 87.56 90 GLY A N 1
ATOM 664 C CA . GLY A 1 90 ? 2.368 -9.556 -13.274 1.00 87.56 90 GLY A CA 1
ATOM 665 C C . GLY A 1 90 ? 1.946 -8.814 -14.547 1.00 87.56 90 GLY A C 1
ATOM 666 O O . GLY A 1 90 ? 1.745 -7.603 -14.552 1.00 87.56 90 GLY A O 1
ATOM 667 N N . ALA A 1 91 ? 1.735 -9.557 -15.636 1.00 85.75 91 ALA A N 1
ATOM 668 C CA . ALA A 1 91 ? 1.385 -8.980 -16.939 1.00 85.75 91 ALA A CA 1
ATOM 669 C C . ALA A 1 91 ? 0.062 -8.182 -16.957 1.00 85.75 91 ALA A C 1
ATOM 671 O O . ALA A 1 91 ? -0.128 -7.331 -17.824 1.00 85.75 91 ALA A O 1
ATOM 672 N N . SER A 1 92 ? -0.883 -8.470 -16.054 1.00 86.12 92 SER A N 1
ATOM 673 C CA . SER A 1 92 ? -2.201 -7.801 -16.042 1.00 86.12 92 SER A CA 1
ATOM 674 C C . SER A 1 92 ? -2.865 -7.692 -14.666 1.00 86.12 92 SER A C 1
ATOM 676 O O . SER A 1 92 ? -3.960 -7.150 -14.566 1.00 86.12 92 SER A O 1
ATOM 678 N N . ILE A 1 93 ? -2.244 -8.211 -13.606 1.00 89.88 93 ILE A N 1
ATOM 679 C CA . ILE A 1 93 ? -2.803 -8.186 -12.252 1.00 89.88 93 ILE A CA 1
ATOM 680 C C . ILE A 1 93 ? -1.701 -7.869 -11.252 1.00 89.88 93 ILE A C 1
ATOM 682 O O . ILE A 1 93 ? -0.565 -8.311 -11.421 1.00 89.88 93 ILE A O 1
ATOM 686 N N . CYS A 1 94 ? -2.052 -7.118 -10.217 1.00 94.06 94 CYS A N 1
ATOM 687 C CA . CYS A 1 94 ? -1.171 -6.815 -9.103 1.00 94.06 94 CYS A CA 1
ATOM 688 C C . CYS A 1 94 ? -1.733 -7.414 -7.823 1.00 94.06 94 CYS A C 1
ATOM 690 O O . CYS A 1 94 ? -2.950 -7.447 -7.625 1.00 94.06 94 CYS A O 1
ATOM 692 N N . SER A 1 95 ? -0.840 -7.856 -6.946 1.00 93.50 95 SER A N 1
ATOM 693 C CA . SER A 1 95 ? -1.214 -8.303 -5.609 1.00 93.50 95 SER A CA 1
ATOM 694 C C . SER A 1 95 ? -1.713 -7.140 -4.749 1.00 93.50 95 SER A C 1
ATOM 696 O O . SER A 1 95 ? -1.449 -5.963 -5.013 1.00 93.50 95 SER A O 1
ATOM 698 N N . SER A 1 96 ? -2.452 -7.472 -3.696 1.00 95.12 96 SER A N 1
ATOM 699 C CA . SER A 1 96 ? -2.826 -6.531 -2.643 1.00 95.12 96 SER A CA 1
ATOM 700 C C . SER A 1 96 ? -2.588 -7.172 -1.286 1.00 95.12 96 SER A C 1
ATOM 702 O O . SER A 1 96 ? -2.933 -8.337 -1.088 1.00 95.12 96 SER A O 1
ATOM 704 N N . ASP A 1 97 ? -2.035 -6.399 -0.360 1.00 95.94 97 ASP A N 1
ATOM 705 C CA . ASP A 1 97 ? -1.799 -6.826 1.013 1.00 95.94 97 ASP A CA 1
ATOM 706 C C . ASP A 1 97 ? -2.930 -6.325 1.906 1.00 95.94 97 ASP A C 1
ATOM 708 O O . ASP A 1 97 ? -3.336 -5.163 1.832 1.00 95.94 97 ASP A O 1
ATOM 712 N N . VAL A 1 98 ? -3.433 -7.203 2.771 1.00 95.69 98 VAL A N 1
ATOM 713 C CA . VAL A 1 98 ? -4.500 -6.889 3.724 1.00 95.69 98 VAL A CA 1
ATOM 714 C C . VAL A 1 98 ? -3.999 -7.183 5.131 1.00 95.69 98 VAL A C 1
ATOM 716 O O . VAL A 1 98 ? -3.671 -8.322 5.463 1.00 95.69 98 VAL A O 1
ATOM 719 N N . TYR A 1 99 ? -3.964 -6.155 5.974 1.00 94.75 99 TYR A N 1
ATOM 720 C CA . TYR A 1 99 ? -3.501 -6.238 7.353 1.00 94.75 99 TYR A CA 1
ATOM 721 C C . TYR A 1 99 ? -4.643 -5.939 8.315 1.00 94.75 99 TYR A C 1
ATOM 723 O O . TYR A 1 99 ? -5.051 -4.786 8.467 1.00 94.75 99 TYR A O 1
ATOM 731 N N . LEU A 1 100 ? -5.098 -6.978 9.015 1.00 92.69 100 LEU A N 1
ATOM 732 C CA . LEU A 1 100 ? -6.052 -6.843 10.111 1.00 92.69 100 LEU A CA 1
ATOM 733 C C . LEU A 1 100 ? -5.349 -6.356 11.377 1.00 92.69 100 LEU A C 1
ATOM 735 O O . LEU A 1 100 ? -4.378 -6.955 11.858 1.00 92.69 100 LEU A O 1
ATOM 739 N N . ARG A 1 101 ? -5.861 -5.279 11.959 1.00 89.19 101 ARG A N 1
ATOM 740 C CA . ARG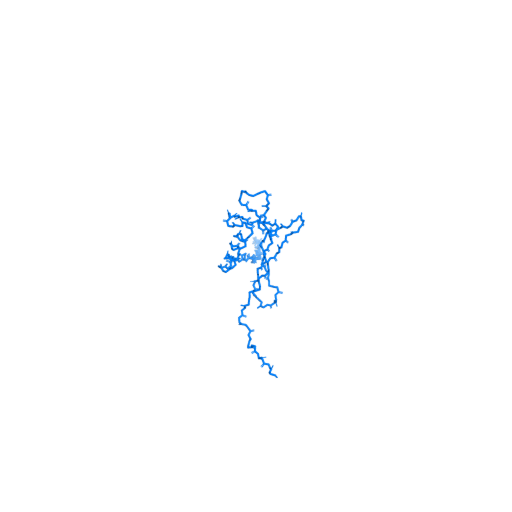 A 1 101 ? -5.365 -4.695 13.193 1.00 89.19 101 ARG A CA 1
ATOM 741 C C . ARG A 1 101 ? -6.022 -5.380 14.381 1.00 89.19 101 ARG A C 1
ATOM 743 O O . ARG A 1 101 ? -6.918 -4.845 15.022 1.00 89.19 101 ARG A O 1
ATOM 750 N N . ARG A 1 102 ? -5.455 -6.510 14.790 1.00 82.00 102 ARG A N 1
ATOM 751 C CA . ARG A 1 102 ? -5.915 -7.190 16.005 1.00 82.00 102 ARG A CA 1
ATOM 752 C C . ARG A 1 102 ? -5.62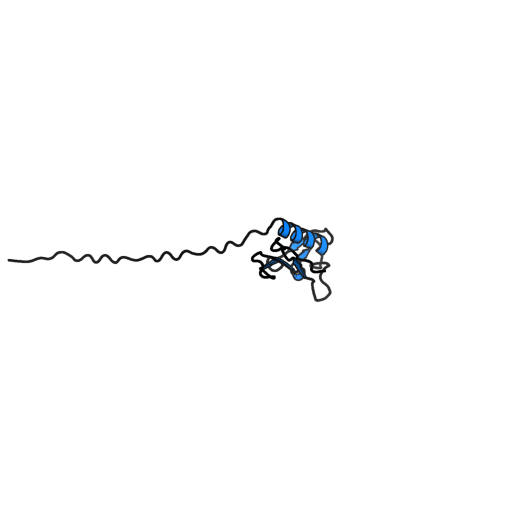8 -6.355 17.254 1.00 82.00 102 ARG A C 1
ATOM 754 O O . ARG A 1 102 ? -4.476 -6.136 17.632 1.00 82.00 102 ARG A O 1
ATOM 761 N N . GLY A 1 103 ? -6.685 -5.914 17.929 1.00 64.56 103 GLY A N 1
ATOM 762 C CA . GLY A 1 103 ? -6.635 -5.562 19.345 1.00 64.56 103 GLY A CA 1
ATOM 763 C C . GLY A 1 103 ? -6.935 -6.789 20.205 1.00 64.56 103 GLY A C 1
ATOM 764 O O . GLY A 1 103 ? -7.738 -7.633 19.825 1.00 64.56 103 GLY A O 1
ATOM 765 N N . VAL A 1 104 ? -6.345 -6.896 21.398 1.00 57.81 104 VAL A N 1
ATOM 766 C CA . VAL A 1 104 ? -6.855 -7.844 22.404 1.00 57.81 104 VAL A CA 1
ATOM 767 C C . VAL A 1 104 ? -8.283 -7.443 22.782 1.00 57.81 104 VAL A C 1
ATOM 769 O O . VAL A 1 104 ? -8.496 -6.545 23.594 1.00 57.81 104 VAL A O 1
ATOM 772 N N . LYS A 1 105 ? -9.274 -8.116 22.201 1.00 53.44 105 LYS A N 1
ATOM 773 C CA . LYS A 1 105 ? -10.629 -8.207 22.745 1.00 53.44 105 LYS A CA 1
ATOM 774 C C . LYS A 1 105 ? -10.982 -9.688 22.886 1.00 53.44 105 LYS A C 1
ATOM 776 O O . LYS A 1 105 ? -11.362 -10.338 21.926 1.00 53.44 105 LYS A O 1
ATOM 781 N N . GLY A 1 106 ? -10.863 -10.196 24.115 1.00 49.44 106 GLY A N 1
ATOM 782 C CA . GLY A 1 106 ? -11.437 -11.481 24.528 1.00 49.44 106 GLY A CA 1
ATOM 783 C C . GLY A 1 106 ? -10.430 -12.618 24.709 1.00 49.44 106 GLY A C 1
ATOM 784 O O . GLY A 1 106 ? -9.612 -12.902 23.842 1.00 49.44 106 GLY A O 1
ATOM 785 N N . ARG A 1 107 ? -10.512 -13.285 25.869 1.00 51.28 107 ARG A N 1
ATOM 786 C CA . ARG A 1 107 ? -9.822 -14.548 26.170 1.00 51.28 107 ARG A CA 1
ATOM 787 C C . ARG A 1 107 ? -10.144 -15.574 25.081 1.00 51.28 107 ARG A C 1
ATOM 789 O O . ARG A 1 107 ? -11.299 -15.974 24.959 1.00 51.28 107 ARG A O 1
ATOM 796 N N . VAL A 1 108 ? -9.125 -16.065 24.383 1.00 53.88 108 VAL A N 1
ATOM 797 C CA . VAL A 1 108 ? -9.210 -17.342 23.668 1.00 53.88 108 VAL A CA 1
ATOM 798 C C . VAL A 1 108 ? -9.398 -18.425 24.734 1.00 53.88 108 VAL A C 1
ATOM 800 O O . VAL A 1 108 ? -8.448 -18.796 25.420 1.00 53.88 108 VAL A O 1
ATOM 803 N N . LYS A 1 109 ? -10.635 -18.888 24.949 1.00 48.78 109 LYS A N 1
ATOM 804 C CA . LYS A 1 109 ? -10.864 -20.154 25.650 1.00 48.78 109 LYS A CA 1
ATOM 805 C C . LYS A 1 109 ? -10.671 -21.265 24.630 1.00 48.78 109 LYS A C 1
ATOM 807 O O . LYS A 1 109 ? -11.556 -21.531 23.824 1.00 48.78 109 LYS A O 1
ATOM 812 N N . LEU A 1 110 ? -9.490 -21.870 24.665 1.00 49.69 110 LEU A N 1
ATOM 813 C CA . LEU A 1 110 ? -9.263 -23.174 24.061 1.00 49.69 110 LEU A CA 1
ATOM 814 C C . LEU A 1 110 ? -10.097 -24.174 24.871 1.00 49.69 110 LEU A C 1
ATOM 816 O O . LEU A 1 110 ? -9.879 -24.319 26.073 1.00 49.69 110 LEU A O 1
ATOM 820 N N . TYR A 1 111 ? -11.092 -24.791 24.243 1.00 43.84 111 TYR A N 1
ATOM 821 C CA . TYR A 1 111 ? -11.702 -26.003 24.778 1.00 43.84 111 TYR A CA 1
ATOM 822 C C . TYR A 1 111 ? -10.875 -27.177 24.252 1.00 43.84 111 TYR A C 1
ATOM 824 O O . TYR A 1 111 ? -10.583 -27.224 23.056 1.00 43.84 111 TYR A O 1
ATOM 832 N N . HIS A 1 112 ? -10.429 -28.027 25.178 1.00 52.59 112 HIS A N 1
ATOM 833 C CA . HIS A 1 112 ? -9.755 -29.293 24.896 1.00 52.59 112 HIS A CA 1
ATOM 834 C C . HIS A 1 112 ? -10.730 -30.308 24.306 1.00 52.59 112 HIS A C 1
ATOM 836 O O . HIS A 1 112 ? -11.899 -30.307 24.759 1.00 52.59 112 HIS A O 1
#

Radius of gyration: 28.17 Å; chains: 1; bounding box: 73×92×43 Å

pLDDT: mean 79.27, std 19.45, range [35.5, 97.38]

Secondary structure (DSSP, 8-state):
--------------------------PPPPHHHHHHHHHHHHHHTTTS-EEE-TTSEEEE-SSSSSS-EEEEEGGGEEETT-SSS-TTB-SS-B-EEEE------S------

Foldseek 3Di:
DDDDDDDPPDDDPPPPPPDPPPDPPPDDDDPVQVVVLQVQQCQFQVNQGWDFDPVQWDWDQPPPPPDIWIKGWQVRTCGPPDPDRTPQDDPHGHDMDTGDDDDPDDDPPDDD